Protein AF-A0A7K2FT37-F1 (afdb_monomer_lite)

Structure (mmCIF, N/CA/C/O backbone):
data_AF-A0A7K2FT37-F1
#
_entry.id   AF-A0A7K2FT37-F1
#
loop_
_atom_site.group_PDB
_atom_site.id
_atom_site.type_symbol
_atom_site.label_atom_id
_atom_site.label_alt_id
_atom_site.label_comp_id
_atom_site.label_asym_id
_atom_site.label_entity_id
_atom_site.label_seq_id
_atom_site.pdbx_PDB_ins_c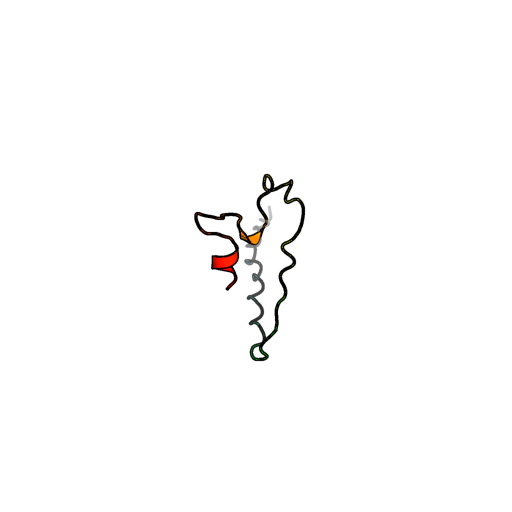ode
_atom_site.Cartn_x
_atom_site.Cartn_y
_atom_site.Cartn_z
_atom_site.occupancy
_atom_site.B_iso_or_equiv
_atom_site.auth_seq_id
_atom_site.auth_comp_id
_atom_site.auth_asym_id
_atom_site.auth_atom_id
_atom_site.pdbx_PDB_model_num
ATOM 1 N N . MET A 1 1 ? 17.609 -33.248 52.635 1.00 53.12 1 MET A N 1
ATOM 2 C CA . MET A 1 1 ? 16.710 -33.499 51.493 1.00 53.12 1 MET A CA 1
ATOM 3 C C . MET A 1 1 ? 15.649 -32.413 51.528 1.00 53.12 1 MET A C 1
ATOM 5 O O . MET A 1 1 ? 14.530 -32.661 51.940 1.00 53.12 1 MET A O 1
ATOM 9 N N . THR A 1 2 ? 16.071 -31.180 51.258 1.00 56.38 2 THR A N 1
ATOM 10 C CA . THR A 1 2 ? 15.204 -30.000 51.223 1.00 56.38 2 THR A CA 1
ATOM 11 C C . THR A 1 2 ? 14.752 -29.822 49.781 1.00 56.38 2 THR A C 1
ATOM 13 O O . THR A 1 2 ? 15.571 -29.793 48.862 1.00 56.38 2 THR A O 1
ATOM 16 N N . ASP A 1 3 ? 13.445 -29.805 49.599 1.00 66.25 3 ASP A N 1
ATOM 17 C CA . ASP A 1 3 ? 12.715 -29.639 48.357 1.00 66.25 3 ASP A CA 1
ATOM 18 C C . ASP A 1 3 ? 12.727 -28.168 47.937 1.00 66.25 3 ASP A C 1
ATOM 20 O O . ASP A 1 3 ? 12.004 -27.319 48.446 1.00 66.25 3 ASP A O 1
ATOM 24 N N . ASN A 1 4 ? 13.585 -27.847 46.975 1.00 63.47 4 ASN A N 1
ATOM 25 C CA . ASN A 1 4 ? 13.503 -26.579 46.267 1.00 63.47 4 ASN A CA 1
ATOM 26 C C . ASN A 1 4 ? 12.292 -26.647 45.319 1.00 63.47 4 ASN A C 1
ATOM 28 O O . ASN A 1 4 ? 12.414 -27.135 44.194 1.00 63.47 4 ASN A O 1
ATOM 32 N N . ALA A 1 5 ? 11.110 -26.251 45.794 1.00 69.31 5 ALA A N 1
ATOM 33 C CA . ALA A 1 5 ? 9.921 -26.142 44.953 1.00 69.31 5 ALA A CA 1
ATOM 34 C C . ALA A 1 5 ? 10.144 -25.046 43.889 1.00 69.31 5 ALA A C 1
ATOM 36 O O . ALA A 1 5 ? 10.623 -23.962 44.234 1.00 69.31 5 ALA A O 1
ATOM 37 N N . PRO A 1 6 ? 9.834 -25.285 42.601 1.00 65.94 6 PRO A N 1
ATOM 38 C CA . PRO A 1 6 ? 9.976 -24.248 41.590 1.00 65.94 6 PRO A CA 1
ATOM 39 C C . PRO A 1 6 ? 8.959 -23.141 41.876 1.00 65.94 6 PRO A C 1
ATOM 41 O O . PRO A 1 6 ? 7.769 -23.406 42.029 1.00 65.94 6 PRO A O 1
ATOM 44 N N . ALA A 1 7 ? 9.436 -21.900 41.965 1.00 68.12 7 ALA A N 1
ATOM 45 C CA . ALA A 1 7 ? 8.566 -20.736 42.001 1.00 68.12 7 ALA A CA 1
ATOM 46 C C . ALA A 1 7 ? 7.691 -20.717 40.737 1.00 68.12 7 ALA A C 1
ATOM 48 O O . ALA A 1 7 ? 8.209 -20.885 39.628 1.00 68.12 7 ALA A O 1
ATOM 49 N N . ASP A 1 8 ? 6.388 -20.491 40.905 1.00 67.06 8 ASP A N 1
ATOM 50 C CA . ASP A 1 8 ? 5.494 -20.212 39.785 1.00 67.06 8 ASP A CA 1
ATOM 51 C C . ASP A 1 8 ? 6.052 -19.019 38.992 1.00 67.06 8 ASP A C 1
ATOM 53 O O . ASP A 1 8 ? 6.337 -17.968 39.585 1.00 67.06 8 ASP A O 1
ATOM 57 N N . PRO A 1 9 ? 6.229 -19.123 37.662 1.00 67.75 9 PRO A N 1
ATOM 58 C CA . PRO A 1 9 ? 6.546 -17.956 36.867 1.00 67.75 9 PRO A CA 1
ATOM 59 C C . PRO A 1 9 ? 5.320 -17.044 36.901 1.00 67.75 9 PRO A C 1
ATOM 61 O O . PRO A 1 9 ? 4.324 -17.298 36.225 1.00 67.75 9 PRO A O 1
ATOM 64 N N . SER A 1 10 ? 5.387 -15.985 37.714 1.00 64.81 10 SER A N 1
ATOM 65 C CA . SER A 1 10 ? 4.437 -14.874 37.657 1.00 64.81 10 SER A CA 1
ATOM 66 C C . SER A 1 10 ? 4.264 -14.492 36.184 1.00 64.81 10 SER A C 1
ATOM 68 O O . SER A 1 10 ? 5.284 -14.268 35.518 1.00 64.81 10 SER A O 1
ATOM 70 N N . PRO A 1 11 ? 3.038 -14.482 35.627 1.00 67.00 11 PRO A N 1
ATOM 71 C CA . PRO A 1 11 ? 2.854 -14.106 34.239 1.00 67.00 11 PRO A CA 1
ATOM 72 C C . PRO A 1 11 ? 3.393 -12.689 34.116 1.00 67.00 11 PRO A C 1
ATOM 74 O O . PRO A 1 11 ? 2.859 -11.771 34.736 1.00 67.00 11 PRO A O 1
ATOM 77 N N . ALA A 1 12 ? 4.497 -12.528 33.383 1.00 65.56 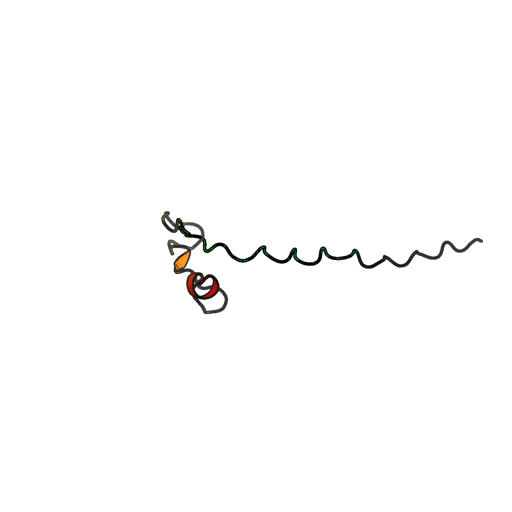12 ALA A N 1
ATOM 78 C CA . ALA A 1 12 ? 5.067 -11.225 33.102 1.00 65.56 12 ALA A CA 1
ATOM 79 C C . ALA A 1 12 ? 3.915 -10.330 32.646 1.00 65.56 12 ALA A C 1
ATOM 81 O O . ALA A 1 12 ? 3.277 -10.628 31.633 1.00 65.56 12 ALA A O 1
ATOM 82 N N . THR A 1 13 ? 3.593 -9.308 33.444 1.00 68.12 13 THR A N 1
ATOM 83 C CA . THR A 1 13 ? 2.563 -8.330 33.116 1.00 68.12 13 THR A CA 1
ATOM 84 C C . THR A 1 13 ? 2.893 -7.816 31.726 1.00 68.12 13 THR A C 1
ATOM 86 O O . THR A 1 13 ? 3.853 -7.065 31.553 1.00 68.12 13 THR A O 1
ATOM 89 N N . SER A 1 14 ? 2.153 -8.286 30.718 1.00 63.78 14 SER A N 1
ATOM 90 C CA . SER A 1 14 ? 2.270 -7.736 29.37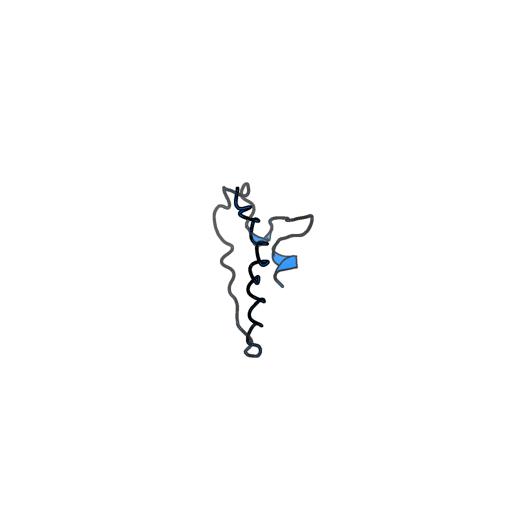5 1.00 63.78 14 SER A CA 1
ATOM 91 C C . SER A 1 14 ? 1.977 -6.254 29.525 1.00 63.78 14 SER A C 1
ATOM 93 O O . SER A 1 14 ? 0.965 -5.929 30.155 1.00 63.78 14 SER A O 1
ATOM 95 N N . PRO A 1 15 ? 2.852 -5.354 29.043 1.00 68.12 15 PRO A N 1
ATOM 96 C CA . PRO A 1 15 ? 2.565 -3.938 29.128 1.00 68.12 15 PRO A CA 1
ATOM 97 C C . PRO A 1 15 ? 1.204 -3.736 28.470 1.00 68.12 15 PRO A C 1
ATOM 99 O O . PRO A 1 15 ? 1.027 -4.041 27.288 1.00 68.12 15 PRO A O 1
ATOM 102 N N . ALA A 1 16 ? 0.223 -3.315 29.271 1.00 66.31 16 ALA A N 1
ATOM 103 C CA . ALA A 1 16 ? -1.064 -2.916 28.742 1.00 66.31 16 ALA A CA 1
ATOM 104 C C . ALA A 1 16 ? -0.771 -1.886 27.644 1.00 66.31 16 ALA A C 1
ATOM 106 O O . ALA A 1 16 ? 0.078 -1.012 27.869 1.00 66.31 16 ALA A O 1
ATOM 107 N N . PRO A 1 17 ? -1.380 -2.006 26.452 1.00 70.19 17 PRO A N 1
ATOM 108 C CA . PRO A 1 17 ? -1.136 -1.049 25.389 1.00 70.19 17 PRO A CA 1
ATOM 109 C C . PRO A 1 17 ? -1.400 0.342 25.957 1.00 70.19 17 PRO A C 1
ATOM 111 O O . PRO A 1 17 ? -2.486 0.608 26.474 1.00 70.19 17 PRO A O 1
ATOM 114 N N . SER A 1 18 ? -0.375 1.199 25.942 1.00 65.81 18 SER A N 1
ATOM 115 C CA . SER A 1 18 ? -0.523 2.591 26.341 1.00 65.81 18 SER A CA 1
ATOM 116 C C . SER A 1 18 ? -1.633 3.169 25.478 1.00 65.81 18 SER A C 1
ATOM 118 O O . SER A 1 18 ? -1.512 3.172 24.252 1.00 65.81 18 SER A O 1
ATOM 120 N N . ALA A 1 19 ? -2.744 3.553 26.110 1.00 68.94 19 ALA A N 1
ATOM 121 C CA . ALA A 1 19 ? -3.876 4.127 25.406 1.00 68.94 19 ALA A CA 1
ATOM 122 C C . ALA A 1 19 ? -3.347 5.271 24.525 1.00 68.94 19 ALA A C 1
ATOM 124 O O . ALA A 1 19 ? -2.642 6.141 25.051 1.00 68.94 19 ALA A O 1
ATOM 125 N N . PRO A 1 20 ? -3.590 5.252 23.201 1.00 69.12 20 PRO A N 1
ATOM 126 C CA . PRO A 1 20 ? -3.131 6.333 22.351 1.00 69.12 20 PRO A CA 1
ATOM 127 C C . PRO A 1 20 ? -3.764 7.625 22.863 1.00 69.12 20 PRO A C 1
ATOM 129 O O . PRO A 1 20 ? -4.982 7.711 23.029 1.00 69.12 20 PRO A O 1
ATOM 132 N N . GLY A 1 21 ? -2.925 8.619 23.155 1.00 69.06 21 GLY A N 1
ATOM 133 C CA . GLY A 1 21 ? -3.404 9.971 23.398 1.00 69.06 21 GLY A CA 1
ATOM 134 C C . GLY A 1 21 ? -4.202 10.409 22.174 1.00 69.06 21 GLY A C 1
ATOM 135 O O . GLY A 1 21 ? -3.656 10.491 21.079 1.00 69.06 21 GLY A O 1
ATOM 136 N N . THR A 1 22 ? -5.498 10.620 22.356 1.00 69.25 22 THR A N 1
ATOM 137 C CA . THR A 1 22 ? -6.411 11.189 21.355 1.00 69.25 22 THR A CA 1
ATOM 138 C C . THR A 1 22 ? -6.820 12.538 21.972 1.00 69.25 22 THR A C 1
ATOM 140 O O . THR A 1 22 ? -7.013 12.604 23.182 1.00 69.25 22 THR A O 1
ATOM 143 N N . ASP A 1 23 ? -6.752 13.695 21.315 1.00 70.81 23 ASP A N 1
ATOM 144 C CA . ASP A 1 23 ? -7.437 14.056 20.076 1.00 70.81 23 ASP A CA 1
ATOM 145 C C . ASP A 1 23 ? -6.748 15.251 19.384 1.00 70.81 23 ASP A C 1
ATOM 147 O O . ASP A 1 23 ? -7.199 16.392 19.485 1.00 70.81 23 ASP A O 1
ATOM 151 N N . THR A 1 24 ? -5.671 15.008 18.636 1.00 76.38 24 THR A N 1
ATOM 152 C CA . THR A 1 24 ? -5.232 15.968 17.610 1.00 76.38 24 THR A CA 1
ATOM 153 C C . THR A 1 24 ? -5.224 15.248 16.267 1.00 76.38 24 THR A C 1
ATOM 155 O O . THR A 1 24 ? -4.497 14.262 16.134 1.00 76.38 24 THR A O 1
ATOM 158 N N . PRO A 1 25 ? -6.028 15.681 15.277 1.00 82.06 25 PRO A N 1
ATOM 159 C CA . PRO A 1 25 ? -6.007 15.075 13.955 1.00 82.06 25 PRO A CA 1
ATOM 160 C C . PRO A 1 25 ? -4.632 15.284 13.316 1.00 82.06 25 PRO A C 1
ATOM 162 O O . PRO A 1 25 ? -4.097 16.394 13.307 1.00 82.06 25 PRO A O 1
ATOM 165 N N . TYR A 1 26 ? -4.063 14.197 12.803 1.00 77.94 26 TYR A N 1
ATOM 166 C CA . TYR A 1 26 ? -2.785 14.209 12.105 1.00 77.94 26 TYR A CA 1
ATOM 167 C C . TYR A 1 26 ? -3.004 14.126 10.599 1.00 77.94 26 TYR A C 1
ATOM 169 O O . TYR A 1 26 ? -3.799 13.311 10.130 1.00 77.94 26 TYR A O 1
ATOM 177 N N . ASP A 1 27 ? -2.219 14.893 9.849 1.00 85.88 27 ASP A N 1
ATOM 178 C CA . ASP A 1 27 ? -2.001 14.632 8.431 1.00 85.88 27 ASP A CA 1
ATOM 179 C C . ASP A 1 27 ? -0.938 13.537 8.272 1.00 85.88 27 ASP A C 1
ATOM 181 O O . ASP A 1 27 ? 0.095 13.545 8.947 1.00 85.88 27 ASP A O 1
ATOM 185 N N . ALA A 1 28 ? -1.174 12.588 7.364 1.00 80.00 28 ALA A N 1
ATOM 186 C CA . ALA A 1 28 ? -0.263 11.477 7.111 1.00 80.00 28 ALA A CA 1
ATOM 187 C C . ALA A 1 28 ? 0.137 11.408 5.634 1.00 80.00 28 ALA A C 1
ATOM 189 O O . ALA A 1 28 ? -0.701 11.483 4.736 1.00 80.00 28 ALA A O 1
ATOM 190 N N . VAL A 1 29 ? 1.430 11.198 5.381 1.00 82.38 29 VAL A N 1
ATOM 191 C CA . VAL A 1 29 ? 1.969 10.930 4.043 1.00 82.38 29 VAL A CA 1
ATOM 192 C C . VAL A 1 29 ? 2.554 9.528 4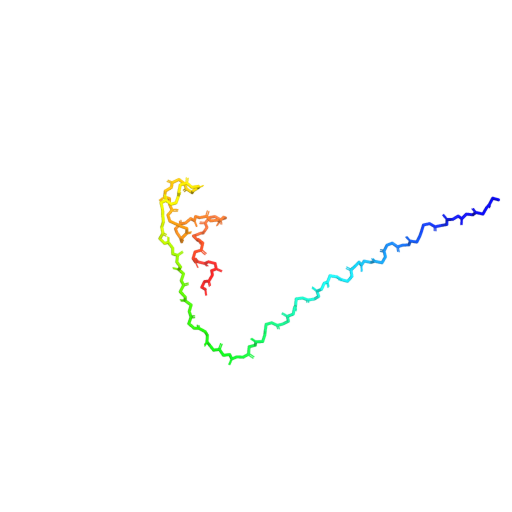.022 1.00 82.38 29 VAL A C 1
ATOM 194 O O . VAL A 1 29 ? 3.451 9.198 4.798 1.00 82.38 29 VAL A O 1
ATOM 197 N N . VAL A 1 30 ? 2.076 8.702 3.094 1.00 76.12 30 VAL A N 1
ATOM 198 C CA . VAL A 1 30 ? 2.626 7.366 2.859 1.00 76.12 30 VAL A CA 1
ATOM 199 C C . VAL A 1 30 ? 3.556 7.426 1.654 1.00 76.12 30 VAL A C 1
ATOM 201 O O . VAL A 1 30 ? 3.112 7.537 0.513 1.00 76.12 30 VAL A O 1
ATOM 204 N N . LEU A 1 31 ? 4.864 7.312 1.895 1.00 76.62 31 LEU A N 1
ATOM 205 C CA . LEU A 1 31 ? 5.836 7.134 0.817 1.00 76.62 31 LEU A CA 1
ATOM 206 C C . LEU A 1 31 ? 5.705 5.711 0.263 1.00 76.62 31 LEU A C 1
ATOM 208 O O . LEU A 1 31 ? 6.210 4.745 0.835 1.00 76.62 31 LEU A O 1
ATOM 212 N N . ALA A 1 32 ? 4.972 5.593 -0.840 1.00 74.38 32 ALA A N 1
ATOM 213 C CA . ALA A 1 32 ? 4.656 4.323 -1.487 1.00 74.38 32 ALA A CA 1
ATOM 214 C C . ALA A 1 32 ? 5.489 4.035 -2.748 1.00 74.38 32 ALA A C 1
ATOM 216 O O . ALA A 1 32 ? 5.352 2.955 -3.312 1.00 74.38 32 ALA A O 1
ATOM 217 N N . GLY A 1 33 ? 6.331 4.975 -3.187 1.00 74.31 33 GLY A N 1
ATOM 218 C CA . GLY A 1 33 ? 7.110 4.852 -4.419 1.00 74.31 33 GLY A CA 1
ATOM 219 C C . GLY A 1 33 ? 8.454 4.148 -4.220 1.00 74.31 33 GLY A C 1
ATOM 220 O O . GLY A 1 33 ? 9.249 4.521 -3.359 1.00 74.31 33 GLY A O 1
ATOM 221 N N . GLY A 1 34 ? 8.729 3.147 -5.053 1.00 79.81 34 GLY A N 1
ATOM 222 C CA . GLY A 1 34 ? 10.020 2.469 -5.163 1.00 79.81 34 GLY A CA 1
ATOM 223 C C . GLY A 1 34 ? 9.889 1.200 -6.003 1.00 79.81 34 GLY A C 1
ATOM 224 O O . GLY A 1 34 ? 8.794 0.709 -6.208 1.00 79.81 34 GLY A O 1
ATOM 225 N N . ALA A 1 35 ? 10.992 0.606 -6.466 1.00 76.69 35 ALA A N 1
ATOM 226 C CA . ALA A 1 35 ? 10.949 -0.523 -7.415 1.00 76.69 35 ALA A CA 1
ATOM 227 C C . ALA A 1 35 ? 10.260 -1.814 -6.907 1.00 76.69 35 ALA A C 1
ATOM 229 O O . ALA A 1 35 ? 10.257 -2.815 -7.618 1.00 76.69 35 ALA A O 1
ATOM 230 N N . ALA A 1 36 ? 9.780 -1.842 -5.657 1.00 76.88 36 ALA A N 1
ATOM 231 C CA . ALA A 1 36 ? 9.042 -2.950 -5.053 1.00 76.88 36 ALA A CA 1
ATOM 232 C C . ALA A 1 36 ? 9.644 -4.355 -5.284 1.00 76.88 36 ALA A C 1
ATOM 234 O O . ALA A 1 36 ? 8.934 -5.357 -5.289 1.00 76.88 36 ALA A O 1
ATOM 235 N N . ARG A 1 37 ? 10.975 -4.468 -5.432 1.00 78.00 37 ARG A N 1
ATOM 236 C CA . ARG A 1 37 ? 11.652 -5.720 -5.833 1.00 78.00 37 ARG A CA 1
ATOM 237 C C . ARG A 1 37 ? 11.335 -6.910 -4.928 1.00 78.00 37 ARG A C 1
ATOM 239 O O . ARG A 1 37 ? 11.190 -8.026 -5.406 1.00 78.00 37 ARG A O 1
ATOM 246 N N . ARG A 1 38 ? 11.196 -6.667 -3.623 1.00 77.94 38 ARG A N 1
ATOM 247 C CA . ARG A 1 38 ? 10.864 -7.702 -2.624 1.00 77.94 38 ARG A CA 1
ATOM 248 C C . ARG A 1 38 ? 9.403 -8.159 -2.686 1.00 77.94 38 ARG A C 1
ATOM 250 O O . ARG A 1 38 ? 9.064 -9.177 -2.104 1.00 77.94 38 ARG A O 1
ATOM 257 N N . LEU A 1 39 ? 8.559 -7.397 -3.374 1.00 68.50 39 LEU A N 1
ATOM 258 C CA . LEU A 1 39 ? 7.124 -7.617 -3.544 1.00 68.50 39 LEU A CA 1
ATOM 259 C C . LEU A 1 39 ? 6.780 -7.957 -5.006 1.00 68.50 39 LEU A C 1
ATOM 261 O O . LEU A 1 39 ? 5.629 -7.842 -5.412 1.00 68.50 39 LEU A O 1
ATOM 265 N N . GLY A 1 40 ? 7.775 -8.335 -5.820 1.00 74.62 40 GLY A N 1
ATOM 266 C CA . GLY A 1 40 ? 7.571 -8.669 -7.233 1.00 74.62 40 GLY A CA 1
ATOM 267 C C . GLY A 1 40 ? 7.253 -7.468 -8.130 1.00 74.62 40 GLY A C 1
ATOM 268 O O . GLY A 1 40 ? 6.674 -7.648 -9.194 1.00 74.62 40 GLY A O 1
ATOM 269 N N . GLY A 1 41 ? 7.606 -6.249 -7.710 1.00 71.75 41 GLY A N 1
ATOM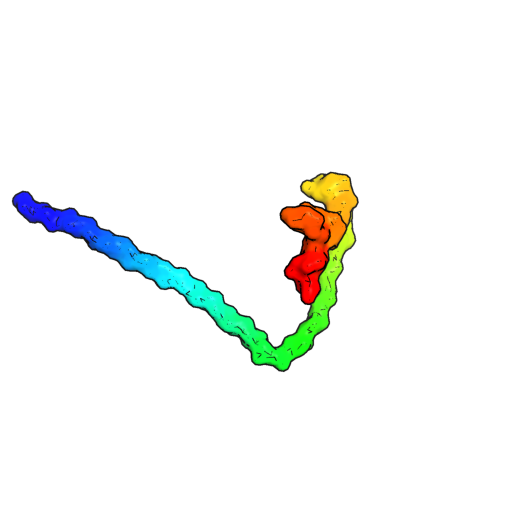 270 C CA . GLY A 1 41 ? 7.315 -5.017 -8.451 1.00 71.75 41 GLY A CA 1
ATOM 271 C C . GLY A 1 41 ? 5.960 -4.385 -8.117 1.00 71.75 41 GLY A C 1
ATOM 272 O O . GLY A 1 41 ? 5.655 -3.323 -8.646 1.00 71.75 41 GLY A O 1
ATOM 273 N N . ALA A 1 42 ? 5.167 -4.986 -7.224 1.00 74.06 42 ALA A N 1
ATOM 274 C CA . ALA A 1 42 ? 3.925 -4.391 -6.744 1.00 74.06 42 ALA A CA 1
ATOM 275 C C . ALA A 1 42 ? 4.204 -3.354 -5.650 1.00 74.06 42 ALA A C 1
ATOM 277 O O . ALA A 1 42 ? 4.679 -3.703 -4.563 1.00 74.06 42 ALA A O 1
ATOM 278 N N . ASP A 1 43 ? 3.879 -2.088 -5.916 1.00 71.44 43 ASP A N 1
ATOM 279 C CA . ASP A 1 43 ? 3.947 -1.035 -4.907 1.00 71.44 43 ASP A CA 1
ATOM 280 C C . ASP A 1 43 ? 3.195 -1.458 -3.640 1.00 71.44 43 ASP A C 1
ATOM 282 O O . ASP A 1 43 ? 2.079 -1.986 -3.678 1.00 71.44 43 ASP A O 1
ATOM 286 N N . LYS A 1 44 ? 3.824 -1.215 -2.488 1.00 67.81 44 LYS A N 1
ATOM 287 C CA . LYS A 1 44 ? 3.349 -1.621 -1.159 1.00 67.81 44 LYS A CA 1
ATOM 288 C C . LYS A 1 44 ? 1.856 -1.338 -0.875 1.00 67.81 44 LYS A C 1
ATOM 290 O O . LYS A 1 44 ? 1.241 -2.214 -0.267 1.00 67.81 44 LYS A O 1
ATOM 295 N N . PRO A 1 45 ? 1.232 -0.211 -1.291 1.00 72.56 45 PRO A N 1
ATOM 296 C CA . PRO A 1 45 ? -0.214 -0.014 -1.124 1.00 72.56 45 PRO A CA 1
ATOM 297 C C . PRO A 1 45 ? -1.091 -1.056 -1.838 1.00 72.56 45 PRO A C 1
ATOM 299 O O . PRO A 1 45 ? -2.144 -1.424 -1.320 1.00 72.56 45 PRO A O 1
ATOM 302 N N . GLY A 1 46 ? -0.658 -1.548 -3.002 1.00 72.75 46 GLY A N 1
ATOM 303 C CA . GLY A 1 46 ? -1.384 -2.534 -3.806 1.00 7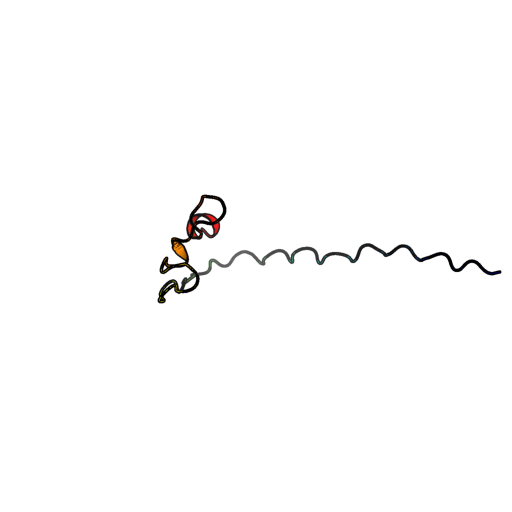2.75 46 GLY A CA 1
ATOM 304 C C . GLY A 1 46 ? -1.161 -3.984 -3.372 1.00 72.75 46 GLY A C 1
ATOM 305 O O . GLY A 1 46 ? -1.848 -4.887 -3.856 1.00 72.75 46 GLY A O 1
ATOM 306 N N . VAL A 1 47 ? -0.225 -4.235 -2.451 1.00 81.75 47 VAL A N 1
ATOM 307 C CA . VAL A 1 47 ? 0.046 -5.582 -1.937 1.00 81.75 47 VAL A CA 1
ATOM 308 C C . VAL A 1 47 ? -1.158 -6.093 -1.163 1.00 81.75 47 VAL A C 1
ATOM 310 O O . VAL A 1 47 ? -1.654 -5.439 -0.245 1.00 81.75 47 VAL A O 1
ATOM 313 N N . ARG A 1 48 ? -1.602 -7.307 -1.495 1.00 81.19 48 ARG A N 1
ATOM 314 C CA . ARG A 1 48 ? -2.650 -7.993 -0.743 1.00 81.19 48 ARG A CA 1
ATOM 315 C C . ARG A 1 48 ? -2.059 -8.741 0.443 1.00 81.19 48 ARG A C 1
ATOM 317 O O . ARG A 1 48 ? -1.154 -9.554 0.294 1.00 81.19 48 ARG A O 1
ATOM 324 N N . VAL A 1 49 ? -2.646 -8.521 1.609 1.00 78.88 49 VAL A N 1
ATOM 325 C CA . VAL A 1 49 ? -2.423 -9.307 2.827 1.00 78.88 49 VAL A CA 1
ATOM 326 C C . VAL A 1 49 ? -3.763 -9.953 3.165 1.00 78.88 49 VAL A C 1
ATOM 328 O O . VAL A 1 49 ? -4.788 -9.283 3.080 1.00 78.88 49 VAL A O 1
ATOM 331 N N . GLY A 1 50 ? -3.822 -11.253 3.468 1.00 80.50 50 GLY A N 1
ATOM 332 C CA . GLY A 1 50 ? -5.083 -11.942 3.813 1.00 80.50 50 GLY A CA 1
ATOM 333 C C . GLY A 1 50 ? -6.280 -11.589 2.909 1.00 80.50 50 GLY A C 1
ATOM 334 O O . GLY A 1 50 ? -7.338 -11.234 3.417 1.00 80.50 50 GLY A O 1
ATOM 335 N N . GLY A 1 51 ? -6.076 -11.543 1.586 1.00 83.69 51 GLY A N 1
ATOM 336 C CA . GLY A 1 51 ? -7.114 -11.255 0.583 1.00 83.69 51 GLY A CA 1
ATOM 337 C C . GLY A 1 51 ? -7.454 -9.778 0.314 1.00 83.69 51 GLY A C 1
ATOM 338 O O . GLY A 1 51 ? -8.020 -9.487 -0.736 1.00 83.69 51 GLY A O 1
ATOM 339 N N . ARG A 1 52 ? -7.071 -8.834 1.185 1.00 82.25 52 ARG A N 1
ATOM 340 C CA . ARG A 1 52 ? -7.367 -7.389 1.040 1.00 82.25 52 ARG A CA 1
ATOM 341 C C . ARG A 1 52 ? -6.094 -6.574 0.792 1.00 82.25 52 ARG A C 1
ATOM 343 O O . ARG A 1 52 ? -5.054 -6.950 1.346 1.00 82.25 52 ARG A O 1
ATOM 350 N N . PRO A 1 53 ? -6.133 -5.495 -0.012 1.00 84.81 53 PRO A N 1
ATOM 351 C CA . PRO A 1 53 ? -4.975 -4.622 -0.190 1.00 84.81 53 PRO A CA 1
ATOM 352 C C . PRO A 1 53 ? -4.566 -3.996 1.151 1.00 84.81 53 PRO A C 1
ATOM 354 O O . PRO A 1 53 ? -5.373 -3.871 2.074 1.00 84.81 53 PRO A O 1
ATOM 357 N N . LEU A 1 54 ? -3.284 -3.663 1.289 1.00 77.81 54 LEU A N 1
ATOM 358 C CA . LEU A 1 54 ? -2.722 -3.154 2.539 1.00 77.81 54 LEU A CA 1
ATOM 359 C C . LEU A 1 54 ? -3.350 -1.811 2.934 1.00 77.81 54 LEU A C 1
ATOM 361 O O . LEU A 1 54 ? -3.598 -1.607 4.118 1.00 77.81 54 LEU A O 1
ATOM 365 N N . LEU A 1 55 ? -3.665 -0.943 1.966 1.00 74.50 55 LEU A N 1
ATOM 366 C CA . LEU A 1 55 ? -4.330 0.338 2.243 1.00 74.50 55 LEU A CA 1
ATOM 367 C C . LEU A 1 55 ? -5.698 0.180 2.917 1.00 74.50 55 LEU A C 1
ATOM 369 O O . LEU A 1 55 ? -5.970 0.897 3.872 1.00 74.50 55 LEU A O 1
ATOM 373 N N . ASP A 1 56 ? -6.505 -0.806 2.518 1.00 81.50 56 ASP A N 1
ATOM 374 C CA . ASP A 1 56 ? -7.838 -1.055 3.100 1.00 81.50 56 ASP A CA 1
ATOM 375 C C . ASP A 1 56 ? -7.811 -1.467 4.586 1.00 81.50 56 ASP A C 1
ATOM 377 O O . ASP A 1 56 ? -8.865 -1.687 5.184 1.00 81.50 56 ASP A O 1
ATOM 381 N N . ARG A 1 57 ? -6.625 -1.680 5.169 1.00 75.56 57 ARG A N 1
ATOM 382 C CA . ARG A 1 57 ? -6.447 -1.973 6.599 1.00 75.56 57 ARG A CA 1
ATOM 383 C C . ARG A 1 57 ? -6.004 -0.775 7.431 1.00 75.56 57 ARG A C 1
ATOM 385 O O . ARG A 1 57 ? -6.014 -0.891 8.651 1.00 75.56 57 ARG A O 1
ATOM 392 N N . VAL A 1 58 ? -5.503 0.282 6.794 1.00 69.50 58 VAL A N 1
ATOM 393 C CA . VAL A 1 58 ? -4.786 1.383 7.465 1.00 69.50 58 VAL A CA 1
ATOM 394 C C . VAL A 1 58 ? -5.557 2.707 7.376 1.00 69.50 58 VAL A C 1
ATOM 396 O O . VAL A 1 58 ? -5.217 3.649 8.085 1.00 69.50 58 VAL A O 1
ATOM 399 N N . LEU A 1 59 ? -6.598 2.759 6.541 1.00 68.12 59 LEU A N 1
ATOM 400 C CA . LEU A 1 59 ? -7.627 3.801 6.528 1.00 68.12 59 LEU A CA 1
ATOM 401 C C . LEU A 1 59 ? -8.849 3.322 7.316 1.00 68.12 59 LEU A C 1
ATOM 403 O O . LEU A 1 59 ? -9.442 4.162 8.021 1.00 68.12 59 LEU A O 1
#

Secondary structure (DSSP, 8-state):
----PPPP----------------PPP------S--GGGTT--GGG-EETTEESGGGT-

Radius of gyration: 22.61 Å; chains: 1; bounding box: 24×50×60 Å

Foldseek 3Di:
DDDPDDDDPDPPPDPDPPPPDDDDDDDDDDPQDDCCVVVVRDGQQQDDDPRHGPVVVVD

Sequence (59 aa):
MTDNAPADPSPATSPAPSAPGTDTPYDAVVLAGGAARRLGGADKPGVRVGGRPLLDRVL

pLDDT: mean 72.77, std 6.84, range [53.12, 85.88]